Protein AF-A0A7C3DE31-F1 (afdb_monomer)

Structure (mmCIF, N/CA/C/O backbone):
data_AF-A0A7C3DE31-F1
#
_entry.id   AF-A0A7C3DE31-F1
#
loop_
_atom_site.group_PDB
_atom_site.id
_atom_site.type_symbol
_atom_site.label_atom_id
_atom_site.label_alt_id
_atom_site.label_comp_id
_atom_site.label_asym_id
_atom_site.label_entity_id
_atom_site.label_seq_id
_atom_site.pdbx_PDB_ins_code
_atom_site.Cartn_x
_atom_site.Cartn_y
_atom_site.Cartn_z
_atom_site.occupancy
_atom_site.B_iso_or_equiv
_atom_site.auth_seq_id
_atom_site.auth_comp_id
_atom_site.auth_asym_id
_atom_site.auth_atom_id
_atom_site.pdbx_PDB_model_num
ATOM 1 N N . MET A 1 1 ? 18.666 20.255 -18.716 1.00 45.28 1 MET A N 1
ATOM 2 C CA . MET A 1 1 ? 19.097 18.946 -19.245 1.00 45.28 1 MET A CA 1
ATOM 3 C C . MET A 1 1 ? 18.389 17.909 -18.403 1.00 45.28 1 MET A C 1
ATOM 5 O O . MET A 1 1 ? 18.605 17.923 -17.200 1.00 45.28 1 MET A O 1
ATOM 9 N N . ALA A 1 2 ? 17.461 17.141 -18.976 1.00 53.72 2 ALA A N 1
ATOM 10 C CA . ALA A 1 2 ? 16.822 16.048 -18.249 1.00 53.72 2 ALA A CA 1
ATOM 11 C C . ALA A 1 2 ? 17.935 15.113 -17.753 1.00 53.72 2 ALA A C 1
ATOM 13 O O . ALA A 1 2 ? 18.718 14.629 -18.568 1.00 53.72 2 ALA A O 1
ATOM 14 N N . GLU A 1 3 ? 18.080 14.966 -16.436 1.00 59.22 3 GLU A N 1
ATOM 15 C CA . GLU A 1 3 ? 18.997 13.984 -15.857 1.00 59.22 3 GLU A CA 1
ATOM 16 C C . GLU A 1 3 ? 18.703 12.610 -16.465 1.00 59.22 3 GLU A C 1
ATOM 18 O O . GLU A 1 3 ? 17.538 12.262 -16.667 1.00 59.22 3 GLU A O 1
ATOM 23 N N . ASP A 1 4 ? 19.754 11.849 -16.769 1.00 85.81 4 ASP A N 1
ATOM 24 C CA . ASP A 1 4 ? 19.693 10.545 -17.436 1.00 85.81 4 ASP A CA 1
ATOM 25 C C . ASP A 1 4 ? 19.135 9.460 -16.493 1.00 85.81 4 ASP A C 1
ATOM 27 O O . ASP A 1 4 ? 19.824 8.565 -15.997 1.00 85.81 4 ASP A O 1
ATOM 31 N N . TRP A 1 5 ? 17.860 9.606 -16.144 1.00 85.31 5 TRP A N 1
ATOM 32 C CA . TRP A 1 5 ? 17.135 8.723 -15.239 1.00 85.31 5 TRP A CA 1
ATOM 33 C C . TRP A 1 5 ? 17.041 7.303 -15.809 1.00 85.31 5 TRP A C 1
ATOM 35 O O . TRP A 1 5 ? 17.091 6.340 -15.047 1.00 85.31 5 TRP A O 1
ATOM 45 N N . LEU A 1 6 ? 16.997 7.168 -17.139 1.00 85.62 6 LEU A N 1
ATOM 46 C CA . LEU A 1 6 ? 17.052 5.887 -17.842 1.00 85.62 6 LEU A CA 1
ATOM 47 C C . LEU A 1 6 ? 18.385 5.176 -17.605 1.00 85.62 6 LEU A C 1
ATOM 49 O O . LEU A 1 6 ? 18.375 4.006 -17.218 1.00 85.62 6 LEU A O 1
ATOM 53 N N . ALA A 1 7 ? 19.523 5.867 -17.737 1.00 88.50 7 ALA A N 1
ATOM 54 C CA . ALA A 1 7 ? 20.818 5.269 -17.415 1.00 88.50 7 ALA A CA 1
ATOM 55 C C . ALA A 1 7 ? 20.925 4.869 -15.937 1.00 88.50 7 ALA A C 1
ATOM 57 O O . ALA A 1 7 ? 21.497 3.825 -15.621 1.00 88.50 7 ALA A O 1
ATOM 58 N N . ARG A 1 8 ? 20.331 5.644 -15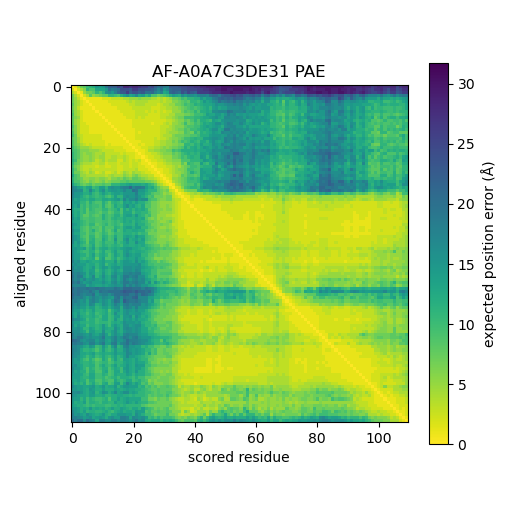.019 1.00 89.00 8 ARG A N 1
ATOM 59 C CA . ARG A 1 8 ? 20.289 5.288 -13.587 1.00 89.00 8 ARG A CA 1
ATOM 60 C C . ARG A 1 8 ? 19.472 4.020 -13.329 1.00 89.00 8 ARG A C 1
ATOM 62 O O . ARG A 1 8 ? 19.919 3.173 -12.558 1.00 89.00 8 ARG A O 1
ATOM 69 N N . LEU A 1 9 ? 18.316 3.863 -13.976 1.00 88.31 9 LEU A N 1
ATOM 70 C CA . LEU A 1 9 ? 17.510 2.640 -13.880 1.00 88.31 9 LEU A CA 1
ATOM 71 C C . LEU A 1 9 ? 18.251 1.430 -14.457 1.00 88.31 9 LEU A C 1
ATOM 73 O O . LEU A 1 9 ? 18.304 0.385 -13.811 1.00 88.31 9 LEU A O 1
ATOM 77 N N . ALA A 1 10 ? 18.866 1.587 -15.632 1.00 89.19 10 ALA A N 1
ATOM 78 C CA . ALA A 1 10 ? 19.640 0.530 -16.280 1.00 89.19 10 ALA A CA 1
ATOM 79 C C . ALA A 1 10 ? 20.828 0.087 -15.413 1.00 89.19 10 ALA A C 1
ATOM 81 O O . ALA A 1 10 ? 21.008 -1.102 -15.165 1.00 89.19 10 ALA A O 1
ATOM 82 N N . SER A 1 11 ? 21.589 1.040 -14.868 1.00 92.38 11 SER A N 1
ATOM 83 C CA . SER A 1 11 ? 22.705 0.742 -13.966 1.00 92.38 11 SER A CA 1
ATOM 84 C C . SER A 1 11 ? 22.245 0.018 -12.696 1.00 92.38 11 SER A C 1
ATOM 86 O O . SER A 1 11 ? 22.894 -0.933 -12.262 1.00 92.38 11 SER A O 1
ATOM 88 N N . HIS A 1 12 ? 21.104 0.411 -12.120 1.00 90.81 12 HIS A N 1
ATOM 89 C CA . HIS A 1 12 ? 20.550 -0.265 -10.948 1.00 90.81 12 HIS A CA 1
ATOM 90 C C . HIS A 1 12 ? 20.103 -1.701 -11.251 1.00 90.81 12 HIS A C 1
ATOM 92 O O . HIS A 1 12 ? 20.324 -2.604 -10.440 1.00 90.81 12 HIS A O 1
ATOM 98 N N . PHE A 1 13 ? 19.489 -1.920 -12.415 1.00 90.88 13 PHE A N 1
ATOM 99 C CA . PHE A 1 13 ? 19.088 -3.246 -12.872 1.00 90.88 13 PHE A CA 1
ATOM 100 C C . PHE A 1 13 ? 20.294 -4.184 -13.005 1.00 90.88 13 PHE A C 1
ATOM 102 O O . PHE A 1 13 ? 20.281 -5.268 -12.419 1.00 90.88 13 PHE A O 1
ATOM 109 N N . GLU A 1 14 ? 21.353 -3.751 -13.695 1.00 91.88 14 GLU A N 1
ATOM 110 C CA . GLU A 1 14 ? 22.568 -4.557 -13.875 1.00 91.88 14 GLU A CA 1
ATOM 111 C C . GLU A 1 14 ? 23.258 -4.857 -12.540 1.00 91.88 14 GLU A C 1
ATOM 113 O O . GLU A 1 14 ? 23.501 -6.020 -12.219 1.00 91.88 14 GLU A O 1
ATOM 118 N N . ALA A 1 15 ? 23.453 -3.843 -11.690 1.00 94.19 15 ALA A N 1
ATOM 119 C CA . ALA A 1 15 ? 24.055 -4.034 -10.370 1.00 94.19 15 ALA A CA 1
ATOM 120 C C . ALA A 1 15 ? 23.256 -5.019 -9.493 1.00 94.19 15 ALA A C 1
ATOM 122 O O . ALA A 1 15 ? 23.825 -5.782 -8.712 1.00 94.19 15 ALA A O 1
ATOM 123 N N . THR A 1 16 ? 21.925 -5.029 -9.619 1.00 93.31 16 THR A N 1
ATOM 124 C CA . THR A 1 16 ? 21.068 -5.974 -8.891 1.00 93.31 16 THR A CA 1
ATOM 125 C C . THR A 1 16 ? 21.233 -7.398 -9.423 1.00 93.31 16 THR A C 1
ATOM 127 O O . THR A 1 16 ? 21.339 -8.331 -8.630 1.00 93.31 16 THR A O 1
ATOM 130 N N . ARG A 1 17 ? 21.318 -7.586 -10.745 1.00 90.62 17 ARG A N 1
ATOM 131 C CA . ARG A 1 17 ? 21.571 -8.905 -11.351 1.00 90.62 17 ARG A CA 1
ATOM 132 C C . ARG A 1 17 ? 22.927 -9.473 -10.953 1.00 90.62 17 ARG A C 1
ATOM 134 O O . ARG A 1 17 ? 23.012 -10.653 -10.627 1.00 90.62 17 ARG A O 1
ATOM 141 N N . GLU A 1 18 ? 23.962 -8.640 -10.949 1.00 93.81 18 GLU A N 1
ATOM 142 C CA . GLU A 1 18 ? 25.307 -9.032 -10.518 1.00 93.81 18 GLU A CA 1
ATOM 143 C C . GLU A 1 18 ? 25.335 -9.439 -9.042 1.00 93.81 18 GLU A C 1
ATOM 145 O O . GLU A 1 18 ? 26.004 -10.402 -8.670 1.00 93.81 18 GLU A O 1
ATOM 150 N N . ARG A 1 19 ? 24.578 -8.732 -8.196 1.00 96.31 19 ARG A N 1
ATOM 151 C CA . ARG A 1 19 ? 24.515 -8.998 -6.756 1.00 96.31 19 ARG A CA 1
ATOM 152 C C . ARG A 1 19 ? 23.765 -10.285 -6.403 1.00 96.31 19 ARG A C 1
ATOM 154 O O . ARG A 1 19 ? 24.080 -10.894 -5.383 1.00 96.31 19 ARG A O 1
ATOM 161 N N . TYR A 1 20 ? 22.797 -10.693 -7.221 1.00 92.38 20 TYR A N 1
ATOM 162 C CA . TYR A 1 20 ? 21.929 -11.849 -6.973 1.00 92.38 20 TYR A CA 1
ATOM 163 C C . TYR A 1 20 ? 21.887 -12.800 -8.187 1.00 92.38 20 TYR A C 1
ATOM 165 O O . TYR A 1 20 ? 20.831 -13.003 -8.790 1.00 92.38 20 TYR A O 1
ATOM 173 N N . PRO A 1 21 ? 23.022 -13.414 -8.568 1.00 91.12 21 PRO A N 1
ATOM 174 C CA . PRO A 1 21 ? 23.170 -14.113 -9.850 1.00 91.12 21 PRO A CA 1
ATOM 175 C C . PRO A 1 21 ? 22.385 -15.431 -9.956 1.00 91.12 21 PRO A C 1
ATOM 177 O O . PRO A 1 21 ? 22.242 -15.980 -11.050 1.00 91.12 21 PRO A O 1
ATOM 180 N N . HIS A 1 22 ? 21.901 -15.969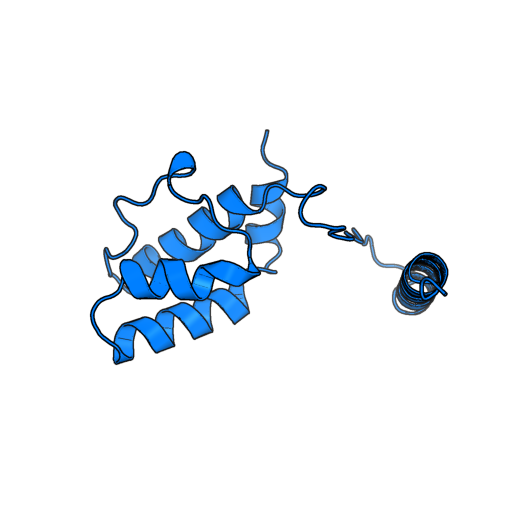 -8.836 1.00 93.38 22 HIS A N 1
ATOM 181 C CA . HIS A 1 22 ? 21.209 -17.261 -8.774 1.00 93.38 22 HIS A CA 1
ATOM 182 C C . HIS A 1 22 ? 19.766 -17.158 -8.270 1.00 93.38 22 HIS A C 1
ATOM 184 O O . HIS A 1 22 ? 19.048 -18.161 -8.258 1.00 93.38 22 HIS A O 1
ATOM 190 N N . ASP A 1 23 ? 19.322 -15.958 -7.899 1.00 90.44 23 ASP A N 1
ATOM 191 C CA . ASP A 1 23 ? 17.992 -15.747 -7.346 1.00 90.44 23 ASP A CA 1
ATOM 192 C C . ASP A 1 23 ? 16.984 -15.478 -8.468 1.00 90.44 23 ASP A C 1
ATOM 194 O O . ASP A 1 23 ? 17.278 -14.842 -9.482 1.00 90.44 23 ASP A O 1
ATOM 198 N N . ARG A 1 24 ? 15.742 -15.932 -8.280 1.00 82.44 24 ARG A N 1
ATOM 199 C CA . ARG A 1 24 ? 14.627 -15.543 -9.150 1.00 82.44 24 ARG A CA 1
ATOM 200 C C . ARG A 1 24 ? 14.053 -14.220 -8.656 1.00 82.44 24 ARG A C 1
ATOM 202 O O . ARG A 1 24 ? 13.236 -14.210 -7.740 1.00 82.44 24 ARG A O 1
ATOM 209 N N . LEU A 1 25 ? 14.490 -13.118 -9.259 1.00 78.19 25 LEU A N 1
ATOM 210 C CA . LEU A 1 25 ? 14.064 -11.770 -8.883 1.00 78.19 25 LEU A CA 1
ATOM 211 C C . LEU A 1 25 ? 12.975 -11.219 -9.811 1.00 78.19 25 LEU A C 1
ATOM 213 O O . LEU A 1 25 ? 13.035 -11.392 -11.027 1.00 78.19 25 LEU A O 1
ATOM 217 N N . ALA A 1 26 ? 12.027 -10.481 -9.231 1.00 78.56 26 ALA A N 1
ATOM 218 C CA . ALA A 1 26 ? 11.170 -9.541 -9.945 1.00 78.56 26 ALA A CA 1
ATOM 219 C C . ALA A 1 26 ? 11.621 -8.118 -9.586 1.00 78.56 26 ALA A C 1
ATOM 221 O O . ALA A 1 26 ? 11.531 -7.718 -8.426 1.00 78.56 26 ALA A O 1
ATOM 222 N N . ILE A 1 27 ? 12.142 -7.374 -10.565 1.00 77.69 27 ILE A N 1
ATOM 223 C CA . ILE A 1 27 ? 12.584 -5.984 -10.384 1.00 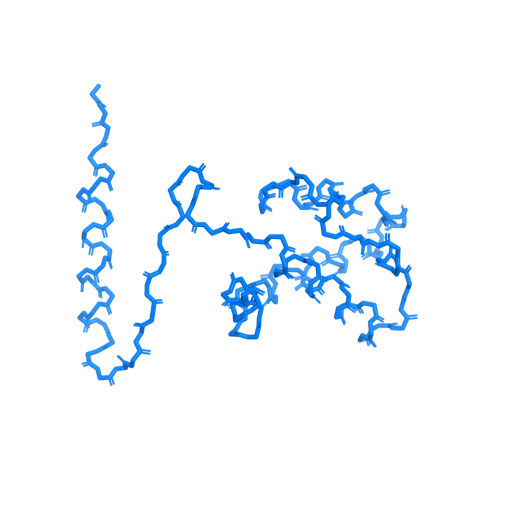77.69 27 ILE A CA 1
ATOM 224 C C . ILE A 1 27 ? 11.509 -5.080 -10.983 1.00 77.69 27 ILE A C 1
ATOM 226 O O . ILE A 1 27 ? 11.284 -5.094 -12.191 1.00 77.69 27 ILE A O 1
ATOM 230 N N . LEU A 1 28 ? 10.830 -4.322 -10.126 1.00 75.44 28 LEU A N 1
ATOM 231 C CA . LEU A 1 28 ? 9.745 -3.420 -10.503 1.00 75.44 28 LEU A CA 1
ATOM 232 C C . LEU A 1 28 ? 10.206 -1.973 -10.365 1.00 75.44 28 LEU A C 1
ATOM 234 O O . LEU A 1 28 ? 10.646 -1.549 -9.298 1.00 75.44 28 LEU A O 1
ATOM 238 N N . PHE A 1 29 ? 10.041 -1.205 -11.438 1.00 75.31 29 PHE A N 1
ATOM 239 C CA . PHE A 1 29 ? 10.222 0.239 -11.421 1.00 75.31 29 PHE A CA 1
ATOM 240 C C . PHE A 1 29 ? 8.851 0.902 -11.479 1.00 75.31 29 PHE A C 1
ATOM 242 O O . PHE A 1 29 ? 8.115 0.721 -12.446 1.00 75.31 29 PHE A O 1
ATOM 249 N N . ASN A 1 30 ? 8.499 1.667 -10.447 1.00 71.12 30 ASN A N 1
ATOM 250 C CA . ASN A 1 30 ? 7.331 2.534 -10.507 1.00 71.12 30 ASN A CA 1
ATOM 251 C C . ASN A 1 30 ? 7.747 3.876 -11.119 1.00 71.12 30 ASN A C 1
ATOM 253 O O . ASN A 1 30 ? 8.426 4.670 -10.467 1.00 71.12 30 ASN A O 1
ATOM 257 N N . ILE A 1 31 ? 7.363 4.104 -12.373 1.00 70.88 31 ILE A N 1
ATOM 258 C CA . ILE A 1 31 ? 7.608 5.359 -13.085 1.00 70.88 31 ILE A CA 1
ATOM 259 C C . ILE A 1 31 ? 6.315 6.165 -13.037 1.00 70.88 31 ILE A C 1
ATOM 261 O O . ILE A 1 31 ? 5.268 5.703 -13.492 1.00 70.88 31 ILE A O 1
ATOM 265 N N . ASP A 1 32 ? 6.379 7.343 -12.422 1.00 64.62 32 ASP A N 1
ATOM 266 C CA . ASP A 1 32 ? 5.276 8.307 -12.352 1.00 64.62 32 ASP A CA 1
ATOM 267 C C . ASP A 1 32 ? 3.932 7.742 -11.847 1.00 64.62 32 ASP A C 1
ATOM 269 O O . ASP A 1 32 ? 2.870 8.276 -12.151 1.00 64.62 32 ASP A O 1
ATOM 273 N N . GLY A 1 33 ? 3.958 6.662 -11.058 1.00 57.09 33 GLY A N 1
ATOM 274 C CA . GLY A 1 33 ? 2.751 6.058 -10.488 1.00 57.09 33 GLY A CA 1
ATOM 275 C C . GLY A 1 33 ? 1.870 5.300 -11.476 1.00 57.09 33 GLY A C 1
ATOM 276 O O . GLY A 1 33 ? 0.728 4.995 -11.147 1.00 57.09 33 GLY A O 1
ATOM 277 N N . THR A 1 34 ? 2.369 5.010 -12.680 1.00 60.41 34 THR A N 1
ATOM 278 C CA . THR A 1 34 ? 1.551 4.469 -13.782 1.00 60.41 34 THR A CA 1
ATOM 279 C C . THR A 1 34 ? 1.654 2.960 -13.974 1.00 60.41 34 THR A C 1
ATOM 281 O O . THR A 1 34 ? 0.822 2.382 -14.666 1.00 60.41 34 THR A O 1
ATOM 284 N N . ILE A 1 35 ? 2.647 2.302 -13.373 1.00 64.56 35 ILE A N 1
ATOM 285 C CA . ILE A 1 35 ? 2.960 0.901 -13.700 1.00 64.56 35 ILE A CA 1
ATOM 286 C C . ILE A 1 35 ? 2.277 -0.088 -12.748 1.00 64.56 35 ILE A C 1
ATOM 288 O O . ILE A 1 35 ? 1.963 -1.206 -13.151 1.00 64.56 35 ILE A O 1
ATOM 292 N N . LEU A 1 36 ? 2.023 0.305 -11.497 1.00 73.88 36 LEU A N 1
ATOM 293 C CA . LEU A 1 36 ? 1.490 -0.584 -10.464 1.00 73.88 36 LEU A CA 1
ATOM 294 C C . LEU A 1 36 ? 0.332 0.071 -9.731 1.00 73.88 36 LEU A C 1
ATOM 296 O O . LEU A 1 36 ? 0.508 1.076 -9.041 1.00 73.88 36 LEU A O 1
ATOM 300 N N . ASP A 1 37 ? -0.839 -0.551 -9.832 1.00 78.00 37 ASP A N 1
ATOM 301 C CA . ASP A 1 37 ? -1.953 -0.216 -8.964 1.00 78.00 37 ASP A CA 1
ATOM 302 C C . ASP A 1 37 ? -1.676 -0.739 -7.554 1.00 78.00 37 ASP A C 1
ATOM 304 O O . ASP A 1 37 ? -1.995 -1.869 -7.206 1.00 78.00 37 ASP A O 1
ATOM 308 N N . VAL A 1 38 ? -1.066 0.094 -6.721 1.00 82.81 38 VAL A N 1
ATOM 309 C CA . VAL A 1 38 ? -0.706 -0.278 -5.352 1.00 82.81 38 VAL A CA 1
ATOM 310 C C . VAL A 1 38 ? -1.884 -0.270 -4.371 1.00 82.81 38 VAL A C 1
ATOM 312 O O . VAL A 1 38 ? -1.717 -0.662 -3.214 1.00 82.81 38 VAL A O 1
ATOM 315 N N . ARG A 1 39 ? -3.083 0.158 -4.787 1.00 86.38 39 ARG A N 1
ATOM 316 C CA . ARG A 1 39 ? -4.258 0.268 -3.905 1.00 86.38 39 ARG A CA 1
ATOM 317 C C . ARG A 1 39 ? -4.645 -1.061 -3.238 1.00 86.38 39 ARG A C 1
ATOM 319 O O . ARG A 1 39 ? -4.911 -1.027 -2.033 1.00 86.38 39 ARG A O 1
ATOM 326 N N . PRO A 1 40 ? -4.612 -2.230 -3.916 1.00 87.69 40 PRO A N 1
ATOM 327 C CA . PRO A 1 40 ? -4.869 -3.520 -3.277 1.00 87.69 40 PRO A CA 1
ATOM 328 C C . PRO A 1 40 ? -3.852 -3.842 -2.178 1.00 87.69 40 PRO A C 1
ATOM 330 O O . PRO A 1 40 ? -4.236 -4.301 -1.103 1.00 87.69 40 PRO A O 1
ATOM 333 N N . ALA A 1 41 ? -2.567 -3.535 -2.394 1.00 88.69 41 ALA A N 1
ATOM 334 C CA . ALA A 1 41 ? -1.533 -3.718 -1.378 1.00 88.69 41 ALA A CA 1
ATOM 335 C C . ALA A 1 41 ? -1.744 -2.788 -0.177 1.00 88.69 41 ALA A C 1
ATOM 337 O O . ALA A 1 41 ? -1.649 -3.236 0.968 1.00 88.69 41 ALA A O 1
ATOM 338 N N . ILE A 1 42 ? -2.089 -1.517 -0.419 1.00 89.81 42 ILE A N 1
ATOM 339 C CA . ILE A 1 42 ? -2.427 -0.559 0.645 1.00 89.81 42 ILE A CA 1
ATOM 340 C C . ILE A 1 42 ? -3.584 -1.109 1.485 1.00 89.81 42 ILE A C 1
ATOM 342 O O . ILE A 1 42 ? -3.458 -1.233 2.706 1.00 89.81 42 ILE A O 1
ATOM 346 N N . LEU A 1 43 ? -4.685 -1.491 0.832 1.00 92.50 43 LEU A N 1
ATOM 347 C CA . LEU A 1 43 ? -5.867 -2.037 1.493 1.00 92.50 43 LEU A CA 1
ATOM 348 C C . LEU A 1 43 ? -5.524 -3.287 2.308 1.00 92.50 43 LEU A C 1
ATOM 350 O O . LEU A 1 43 ? -5.879 -3.386 3.483 1.00 92.50 43 LEU A O 1
ATOM 354 N N . HIS A 1 44 ? -4.790 -4.223 1.705 1.00 92.81 44 HIS A N 1
ATOM 355 C CA . HIS A 1 44 ? -4.381 -5.464 2.348 1.00 92.81 44 HIS A CA 1
ATOM 356 C C . HIS A 1 44 ? -3.595 -5.205 3.637 1.00 92.81 44 HIS A C 1
ATOM 358 O O . HIS A 1 44 ? -3.908 -5.785 4.681 1.00 92.81 44 HIS A O 1
ATOM 364 N N . VAL A 1 45 ? -2.585 -4.333 3.581 1.00 94.19 45 VAL A N 1
ATOM 365 C CA . VAL A 1 45 ? -1.689 -4.045 4.711 1.00 94.19 45 VAL A CA 1
ATOM 366 C C . VAL A 1 45 ? -2.429 -3.350 5.853 1.00 94.19 45 VAL A C 1
ATOM 368 O O . VAL A 1 45 ? -2.197 -3.689 7.018 1.00 94.19 45 VAL A O 1
ATOM 371 N N . LEU A 1 46 ? -3.337 -2.424 5.538 1.00 94.38 46 LEU A N 1
ATOM 372 C CA . LEU A 1 46 ? -4.144 -1.712 6.532 1.00 94.38 46 LEU A CA 1
ATOM 373 C C . LEU A 1 46 ? -5.174 -2.635 7.197 1.00 94.38 46 LEU A C 1
ATOM 375 O O . LEU A 1 46 ? -5.271 -2.672 8.421 1.00 94.38 46 LEU A O 1
ATOM 379 N N . LEU A 1 47 ? -5.866 -3.481 6.430 1.00 95.38 47 LEU A N 1
ATOM 380 C CA . LEU A 1 47 ? -6.755 -4.496 7.005 1.00 95.38 47 LEU A CA 1
ATOM 381 C C . LEU A 1 47 ? -5.983 -5.539 7.830 1.00 95.38 47 LEU A C 1
ATOM 383 O O . LEU A 1 47 ? -6.494 -6.054 8.825 1.00 95.38 47 LEU A O 1
ATOM 387 N N . ALA A 1 48 ? -4.747 -5.866 7.442 1.00 95.38 48 ALA A N 1
ATOM 388 C CA . ALA A 1 48 ? -3.882 -6.751 8.220 1.00 95.38 48 ALA A CA 1
ATOM 389 C C . ALA A 1 48 ? -3.473 -6.134 9.564 1.00 95.38 48 ALA A C 1
ATOM 391 O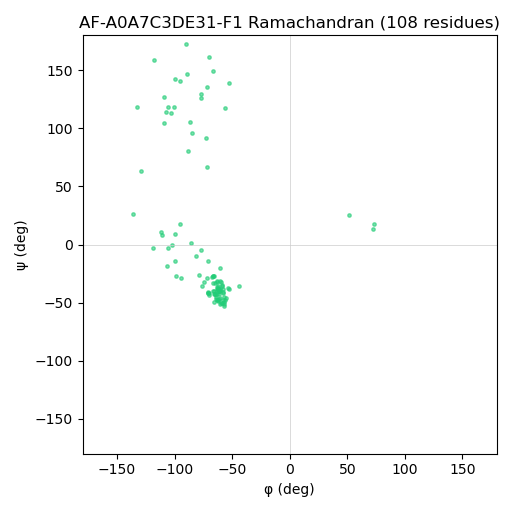 O . ALA A 1 48 ? -3.344 -6.874 10.541 1.00 95.38 48 ALA A O 1
ATOM 392 N N . TYR A 1 49 ? -3.315 -4.807 9.634 1.00 96.38 49 TYR A N 1
ATOM 393 C CA . TYR A 1 49 ? -3.085 -4.107 10.896 1.00 96.38 49 TYR A CA 1
ATOM 394 C C . TYR A 1 49 ? -4.254 -4.324 11.860 1.00 96.38 49 TYR A C 1
ATOM 396 O O . TYR A 1 49 ? -4.025 -4.796 12.975 1.00 96.38 49 TYR A O 1
ATOM 404 N N . ASP A 1 50 ? -5.484 -4.074 11.395 1.00 96.25 50 ASP A N 1
ATOM 405 C CA . ASP A 1 50 ? -6.709 -4.264 12.182 1.00 96.25 50 ASP A CA 1
ATOM 406 C C . ASP A 1 50 ? -6.827 -5.698 12.707 1.00 96.25 50 ASP A C 1
ATOM 408 O O . ASP A 1 50 ? -7.007 -5.919 13.905 1.00 96.25 50 ASP A O 1
ATOM 412 N N . ARG A 1 51 ? -6.616 -6.697 11.839 1.00 95.69 51 ARG A N 1
ATOM 413 C CA . ARG A 1 51 ? -6.630 -8.112 12.246 1.00 95.69 51 ARG A CA 1
ATOM 414 C C . ARG A 1 51 ? -5.565 -8.441 13.289 1.00 95.69 51 ARG A C 1
ATOM 416 O O . ARG A 1 51 ? -5.820 -9.239 14.186 1.00 95.69 51 ARG A O 1
ATOM 423 N N . ARG A 1 52 ? -4.362 -7.875 13.159 1.00 96.19 52 ARG A N 1
ATOM 424 C CA . ARG A 1 52 ? -3.225 -8.184 14.037 1.00 96.19 52 ARG A CA 1
ATOM 425 C C . ARG A 1 52 ? -3.344 -7.528 15.411 1.00 96.19 52 ARG A C 1
ATOM 427 O O . ARG A 1 52 ? -2.904 -8.135 16.384 1.00 96.19 52 ARG A O 1
ATOM 434 N N . HIS A 1 53 ? -3.900 -6.321 15.473 1.00 94.12 53 HIS A N 1
ATOM 435 C CA . HIS A 1 53 ? -3.952 -5.504 16.689 1.00 94.12 53 HIS A CA 1
ATOM 436 C C . HIS A 1 53 ? -5.349 -5.458 17.323 1.00 94.12 53 HIS A C 1
ATOM 438 O O . HIS A 1 53 ? -5.511 -4.877 18.389 1.00 94.12 53 HIS A O 1
ATOM 444 N N . GLY A 1 54 ? -6.352 -6.091 16.704 1.00 94.31 54 GLY A N 1
ATOM 445 C CA . GLY A 1 54 ? -7.725 -6.110 17.211 1.00 94.31 54 GLY A CA 1
ATOM 446 C C . GLY A 1 54 ? -8.464 -4.780 17.038 1.00 94.31 54 GLY A C 1
ATOM 447 O O . GLY A 1 54 ? -9.480 -4.559 17.696 1.00 94.31 54 GLY A O 1
ATOM 448 N N . THR A 1 55 ? -7.970 -3.898 16.168 1.00 95.00 55 THR A N 1
ATOM 449 C CA . THR A 1 55 ? -8.571 -2.593 15.874 1.00 95.00 55 THR A CA 1
ATOM 450 C C . THR A 1 55 ? -9.574 -2.690 14.721 1.00 95.00 55 THR A C 1
ATOM 452 O O . THR A 1 55 ? -9.747 -3.742 14.100 1.00 95.00 55 THR A O 1
ATOM 455 N N . ARG A 1 56 ? -10.298 -1.597 14.456 1.00 95.44 56 ARG A N 1
ATOM 456 C CA . ARG A 1 56 ? -11.299 -1.511 13.374 1.00 95.44 56 ARG A CA 1
ATOM 457 C C . ARG A 1 56 ? -11.207 -0.204 12.581 1.00 95.44 56 ARG A C 1
ATOM 459 O O . ARG A 1 56 ? -12.216 0.255 12.046 1.00 95.44 56 ARG A O 1
ATOM 466 N N . HIS A 1 57 ? -10.031 0.418 12.529 1.00 93.88 57 HIS A N 1
ATOM 467 C CA . HIS A 1 57 ? -9.854 1.721 11.878 1.00 93.88 57 HIS A CA 1
ATOM 468 C C . HIS A 1 57 ? -10.136 1.661 10.371 1.00 93.88 57 HIS A C 1
ATOM 470 O O . HIS A 1 57 ? -10.637 2.621 9.790 1.00 93.88 57 HIS A O 1
ATOM 476 N N . PHE A 1 58 ? -9.852 0.520 9.743 1.00 94.75 58 PHE A N 1
ATOM 477 C CA . PHE A 1 58 ? -9.910 0.308 8.298 1.00 94.75 58 PHE A CA 1
ATOM 478 C C . PHE A 1 58 ? -11.042 -0.634 7.885 1.00 94.75 58 PHE A C 1
ATOM 480 O O . PHE A 1 58 ? -11.160 -0.973 6.713 1.00 94.75 58 PHE A O 1
ATOM 487 N N . ALA A 1 59 ? -11.925 -1.022 8.811 1.00 91.88 59 ALA A N 1
ATOM 488 C CA . ALA A 1 59 ? -13.012 -1.970 8.554 1.00 91.88 59 ALA A CA 1
ATOM 489 C C . ALA A 1 59 ? -14.015 -1.515 7.472 1.00 91.88 59 ALA A C 1
ATOM 491 O O . ALA A 1 59 ? -14.747 -2.340 6.935 1.00 91.88 59 ALA A O 1
ATOM 492 N N . ARG A 1 60 ? -14.068 -0.209 7.176 1.00 91.75 60 ARG A N 1
ATOM 493 C CA . ARG A 1 60 ? -14.901 0.396 6.117 1.00 91.75 60 ARG A CA 1
ATOM 494 C C . ARG A 1 60 ? -14.075 0.969 4.960 1.00 91.75 60 ARG A C 1
ATOM 496 O O . ARG A 1 60 ? -14.599 1.755 4.173 1.00 91.75 60 ARG A O 1
ATOM 503 N N . LEU A 1 61 ? -12.775 0.679 4.919 1.00 91.81 61 LEU A N 1
ATOM 504 C CA . LEU A 1 61 ? -11.921 1.115 3.826 1.00 91.81 61 LEU A CA 1
ATOM 505 C C . LEU A 1 61 ? -12.173 0.208 2.623 1.00 91.81 61 LEU A C 1
ATOM 507 O O . LEU A 1 61 ? -12.067 -1.011 2.726 1.00 91.81 61 LEU A O 1
ATOM 511 N N . GLU A 1 62 ? -12.494 0.824 1.494 1.00 88.44 62 GLU A N 1
ATOM 512 C CA . GLU A 1 62 ? -12.712 0.152 0.217 1.00 88.44 62 GLU A CA 1
ATOM 513 C C . GLU A 1 62 ? -11.688 0.648 -0.806 1.00 88.44 62 GLU A C 1
ATOM 515 O O . GLU A 1 62 ? -11.070 1.703 -0.639 1.00 88.44 62 GLU A O 1
ATOM 520 N N . LEU A 1 63 ? -11.468 -0.154 -1.844 1.00 85.62 63 LEU A N 1
ATOM 521 C CA . LEU A 1 63 ? -10.422 0.053 -2.850 1.00 85.62 63 LEU A CA 1
ATOM 522 C C . LEU A 1 63 ? -10.613 1.361 -3.637 1.00 85.62 63 LEU A C 1
ATOM 524 O O . LEU A 1 63 ? -9.647 2.064 -3.922 1.00 85.62 63 LEU A O 1
ATOM 528 N N . ASP A 1 64 ? -11.861 1.711 -3.935 1.00 81.75 64 ASP A N 1
ATOM 529 C CA . ASP A 1 64 ? -12.276 2.944 -4.611 1.00 81.75 64 ASP A CA 1
ATOM 530 C C . ASP A 1 64 ? -12.023 4.210 -3.772 1.00 81.75 64 ASP A C 1
ATOM 532 O O . ASP A 1 64 ? -11.789 5.288 -4.318 1.00 81.75 64 ASP A O 1
ATOM 536 N N . ARG A 1 65 ? -12.005 4.079 -2.442 1.00 76.50 65 ARG A N 1
ATOM 537 C CA . ARG A 1 65 ? -11.683 5.160 -1.498 1.00 76.50 65 ARG A CA 1
ATOM 538 C C . ARG A 1 65 ? -10.189 5.385 -1.322 1.00 76.50 65 ARG A C 1
ATOM 540 O O . ARG A 1 65 ? -9.790 6.386 -0.728 1.00 76.50 65 ARG A O 1
ATOM 547 N N . ILE A 1 66 ? -9.358 4.488 -1.843 1.00 80.88 66 ILE A N 1
ATOM 548 C CA . ILE A 1 66 ? -7.914 4.680 -1.915 1.00 80.88 66 ILE A CA 1
ATOM 549 C C . ILE A 1 66 ? -7.628 5.407 -3.230 1.00 80.88 66 ILE A C 1
ATOM 551 O O . ILE A 1 66 ? -7.258 4.812 -4.234 1.00 80.88 66 ILE A O 1
ATOM 555 N N . SER A 1 67 ? -7.819 6.724 -3.232 1.00 66.38 67 SER A N 1
ATOM 556 C CA . SER A 1 67 ? -7.455 7.595 -4.360 1.00 66.38 67 SER A CA 1
ATOM 557 C C . SER A 1 67 ? -5.990 8.046 -4.320 1.00 66.38 67 SER A C 1
ATOM 559 O O . SER A 1 67 ? -5.549 8.820 -5.166 1.00 66.38 67 SER A O 1
ATOM 561 N N . VAL A 1 68 ? -5.245 7.583 -3.314 1.00 65.25 68 VAL A N 1
ATOM 562 C CA . VAL A 1 68 ? -3.907 8.057 -2.968 1.00 65.25 68 VAL A CA 1
ATOM 563 C C . VAL A 1 68 ? -2.810 7.198 -3.582 1.00 65.25 68 VAL A C 1
ATOM 565 O O . VAL A 1 68 ? -2.887 5.968 -3.578 1.00 65.25 68 VAL A O 1
ATOM 568 N N . HIS A 1 69 ? -1.743 7.849 -4.043 1.00 67.44 69 HIS A N 1
ATOM 569 C CA . HIS A 1 69 ? -0.489 7.162 -4.332 1.00 67.44 69 HIS A CA 1
ATOM 570 C C . HIS A 1 69 ? 0.159 6.714 -3.008 1.00 67.44 69 HIS A C 1
ATOM 572 O O . HIS A 1 69 ? -0.127 7.283 -1.955 1.00 67.44 69 HIS A O 1
ATOM 578 N N . GLU A 1 70 ? 1.093 5.752 -3.035 1.00 65.25 70 GLU A N 1
ATOM 579 C CA . GLU A 1 70 ? 1.870 5.314 -1.852 1.00 65.25 70 GLU A CA 1
ATOM 580 C C . GLU A 1 70 ? 2.390 6.490 -0.994 1.00 65.25 70 GLU A C 1
ATOM 582 O O . GLU A 1 70 ? 2.394 6.422 0.235 1.00 65.25 70 GLU A O 1
ATOM 587 N N . ARG A 1 71 ? 2.773 7.600 -1.642 1.00 69.44 71 ARG A N 1
ATOM 588 C CA . ARG A 1 71 ? 3.296 8.803 -0.983 1.00 69.44 71 ARG A CA 1
ATOM 589 C C . ARG A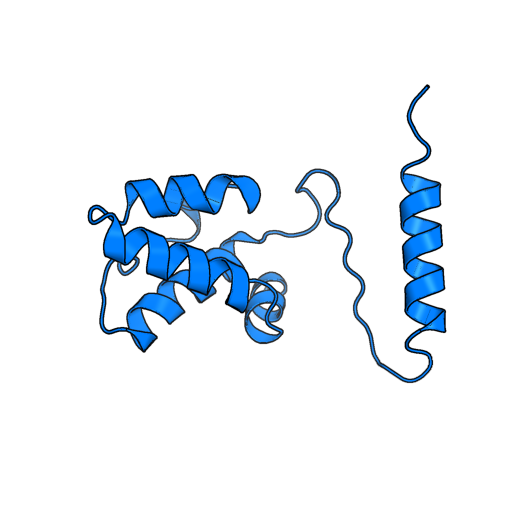 1 71 ? 2.269 9.521 -0.104 1.00 69.44 71 ARG A C 1
ATOM 591 O O . ARG A 1 71 ? 2.673 10.140 0.877 1.00 69.44 71 ARG A O 1
ATOM 598 N N . ASP A 1 72 ? 0.976 9.394 -0.394 1.00 80.00 72 ASP A N 1
ATOM 599 C CA . ASP A 1 72 ? -0.096 10.089 0.331 1.00 80.00 72 ASP A CA 1
ATOM 600 C C . ASP A 1 72 ? -0.825 9.172 1.329 1.00 80.00 72 ASP A C 1
ATOM 602 O O . ASP A 1 72 ? -1.698 9.615 2.080 1.00 80.00 72 ASP A O 1
ATOM 606 N N . VAL A 1 73 ? -0.424 7.897 1.422 1.00 84.38 73 VAL A N 1
ATOM 607 C CA . VAL A 1 73 ? -0.942 6.947 2.421 1.00 84.38 73 VAL A CA 1
ATOM 608 C C . VAL A 1 73 ? -0.825 7.468 3.862 1.00 84.38 73 VAL A C 1
ATOM 610 O O . VAL A 1 73 ? -1.769 7.271 4.631 1.00 84.38 73 VAL A O 1
ATOM 613 N N . PRO A 1 74 ? 0.242 8.187 4.269 1.00 88.50 74 PRO A N 1
ATOM 614 C CA . PRO A 1 74 ? 0.285 8.788 5.598 1.00 88.50 74 PRO A CA 1
ATOM 615 C C . PRO A 1 74 ? -0.859 9.772 5.877 1.00 88.50 74 PRO A C 1
ATOM 617 O O . PRO A 1 74 ? -1.371 9.808 6.998 1.00 88.50 74 PRO A O 1
ATOM 620 N N . ALA A 1 75 ? -1.291 10.539 4.871 1.00 87.75 75 ALA A N 1
ATOM 621 C CA . ALA A 1 75 ? -2.416 11.461 4.997 1.00 87.75 75 ALA A CA 1
ATOM 622 C C . ALA A 1 75 ? -3.748 10.702 5.111 1.00 87.75 75 ALA A C 1
ATOM 624 O O . ALA A 1 75 ? -4.560 11.024 5.980 1.00 87.75 75 ALA A O 1
ATOM 625 N N . LEU A 1 76 ? -3.932 9.640 4.315 1.00 88.69 76 LEU A N 1
ATOM 626 C CA . LEU A 1 76 ? -5.086 8.740 4.429 1.00 88.69 76 LEU A CA 1
ATOM 627 C C . LEU A 1 76 ? -5.188 8.146 5.842 1.00 88.69 76 LEU A C 1
ATOM 629 O O . LEU A 1 76 ? -6.231 8.262 6.483 1.00 88.69 76 LEU A O 1
ATOM 633 N N . ILE A 1 77 ? -4.096 7.578 6.363 1.00 91.69 77 ILE A N 1
ATOM 634 C CA . ILE A 1 77 ? -4.044 7.037 7.730 1.00 91.69 77 ILE A CA 1
ATOM 635 C C . ILE A 1 77 ? -4.381 8.133 8.750 1.00 91.69 77 ILE A C 1
ATOM 637 O O . ILE A 1 77 ? -5.150 7.894 9.678 1.00 91.69 77 ILE A O 1
ATOM 641 N N . GLY A 1 78 ? -3.860 9.347 8.559 1.00 90.62 78 GLY A N 1
ATOM 642 C CA . GLY A 1 78 ? -4.152 10.491 9.422 1.00 90.62 78 GLY A CA 1
ATOM 643 C C . GLY A 1 78 ? -5.633 10.874 9.476 1.00 90.62 78 GLY A C 1
ATOM 644 O O . GLY A 1 78 ? -6.100 11.311 10.525 1.00 90.62 78 GLY A O 1
ATOM 645 N N . SER A 1 79 ? -6.365 10.678 8.377 1.00 89.50 79 SER A N 1
ATOM 646 C CA . SER A 1 79 ? -7.806 10.946 8.294 1.00 89.50 79 SER A CA 1
ATOM 647 C C . SER A 1 79 ? -8.683 9.858 8.930 1.00 89.50 79 SER A C 1
ATOM 649 O O . SER A 1 79 ? -9.792 10.151 9.368 1.00 89.50 79 SER A O 1
ATOM 651 N N . LEU A 1 80 ? -8.192 8.615 9.000 1.00 89.88 80 LEU A N 1
ATOM 652 C CA . LEU A 1 80 ? -8.948 7.452 9.487 1.00 89.88 80 LEU A CA 1
ATOM 653 C C . LEU A 1 80 ? -8.638 7.105 10.949 1.00 89.88 80 LEU A C 1
ATOM 655 O O . LEU A 1 80 ? -9.483 6.551 11.650 1.00 89.88 80 LEU A O 1
ATOM 659 N N . VAL A 1 81 ? -7.434 7.437 11.418 1.00 92.88 81 VAL A N 1
ATOM 660 C CA . VAL A 1 81 ? -6.969 7.155 12.779 1.00 92.88 81 VAL A CA 1
ATOM 661 C C . VAL A 1 81 ? -6.879 8.462 13.561 1.00 92.88 81 VAL A C 1
ATOM 663 O O . VAL A 1 81 ? -5.968 9.277 13.361 1.00 92.88 81 VAL A O 1
ATOM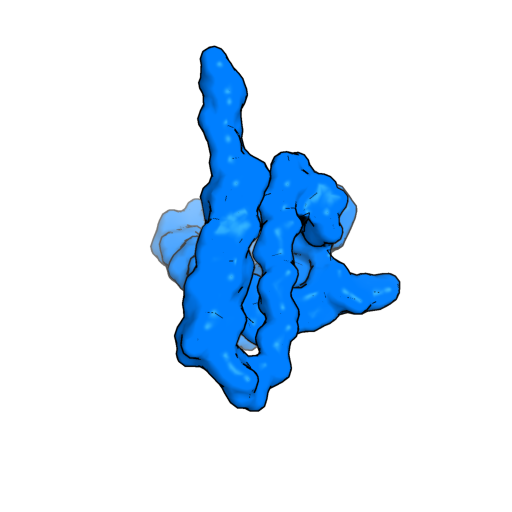 666 N N . ALA A 1 82 ? -7.848 8.667 14.453 1.00 87.31 82 ALA A N 1
ATOM 667 C CA . ALA A 1 82 ? -7.979 9.892 15.235 1.00 87.31 82 ALA A CA 1
ATOM 668 C C . ALA A 1 82 ? -6.881 10.027 16.301 1.00 87.31 82 ALA A C 1
ATOM 670 O O . ALA A 1 82 ? -6.322 11.112 16.471 1.00 87.31 82 ALA A O 1
ATOM 671 N N . GLU A 1 83 ? -6.542 8.935 16.991 1.00 91.81 83 GLU A N 1
ATOM 672 C CA . GLU A 1 83 ? -5.549 8.958 18.060 1.00 91.81 83 GLU A CA 1
ATOM 673 C C . GLU A 1 83 ? -4.120 8.999 17.504 1.00 91.81 83 GLU A C 1
ATOM 675 O O . GLU A 1 83 ? -3.718 8.190 16.665 1.00 91.81 83 GLU A O 1
ATOM 680 N N . LYS A 1 84 ? -3.313 9.946 17.995 1.00 87.81 84 LYS A N 1
ATOM 681 C CA . LYS A 1 84 ? -1.933 10.137 17.530 1.00 87.81 84 LYS A CA 1
ATOM 682 C C . LYS A 1 84 ? -1.037 8.924 17.821 1.00 87.81 84 LYS A C 1
ATOM 684 O O . LYS A 1 84 ? -0.232 8.563 16.965 1.00 87.81 84 LYS A O 1
ATOM 689 N N . GLY A 1 85 ? -1.179 8.300 18.993 1.00 87.94 85 GLY A N 1
ATOM 690 C CA . GLY A 1 85 ? -0.378 7.134 19.383 1.00 87.94 85 GLY A CA 1
ATOM 691 C C . GLY A 1 85 ? -0.635 5.929 18.477 1.00 87.94 85 GLY A C 1
ATOM 692 O O . GLY A 1 85 ? 0.300 5.339 17.934 1.00 87.94 85 GLY A O 1
ATOM 693 N N . GLU A 1 86 ? -1.909 5.626 18.226 1.00 90.62 86 GLU A N 1
ATOM 694 C CA . GLU A 1 86 ? -2.318 4.567 17.296 1.00 90.62 86 GLU A CA 1
ATOM 695 C C . GLU A 1 86 ? -1.841 4.859 15.869 1.00 90.62 86 GLU A C 1
ATOM 697 O O . GLU A 1 86 ? -1.277 3.989 15.201 1.00 90.62 86 GLU A O 1
ATOM 702 N N . ARG A 1 87 ? -1.966 6.114 15.418 1.00 94.12 87 ARG A N 1
ATOM 703 C C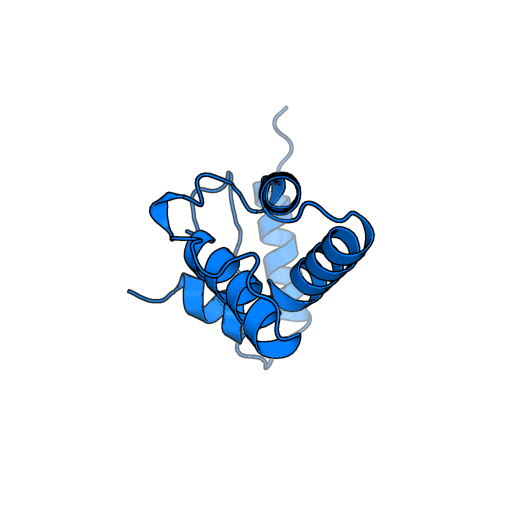A . ARG A 1 87 ? -1.517 6.550 14.089 1.00 94.12 87 ARG A CA 1
ATOM 704 C C . ARG A 1 87 ? -0.033 6.275 13.858 1.00 94.12 87 ARG A C 1
ATOM 706 O O . ARG A 1 87 ? 0.341 5.780 12.796 1.00 94.12 87 ARG A O 1
ATOM 713 N N . GLU A 1 88 ? 0.822 6.580 14.828 1.00 93.56 88 GLU A N 1
ATOM 714 C CA . GLU A 1 88 ? 2.260 6.306 14.730 1.00 93.56 88 GLU A CA 1
ATOM 715 C C . GLU A 1 88 ? 2.553 4.801 14.627 1.00 93.56 88 GLU A C 1
ATOM 717 O O . GLU A 1 88 ? 3.443 4.394 13.869 1.00 93.56 88 GLU A O 1
ATOM 722 N N . GLY A 1 89 ? 1.777 3.974 15.333 1.00 94.44 89 GLY A N 1
ATOM 723 C CA . GLY A 1 89 ? 1.829 2.516 15.239 1.00 94.44 89 GLY A CA 1
ATOM 724 C C . GLY A 1 89 ? 1.463 2.004 13.845 1.00 94.44 89 GLY A C 1
ATOM 725 O O . GLY A 1 89 ? 2.223 1.231 13.257 1.00 94.44 89 GLY A O 1
ATOM 726 N N . VAL A 1 90 ? 0.355 2.488 13.278 1.00 95.00 90 VAL A N 1
ATOM 727 C CA . VAL A 1 90 ? -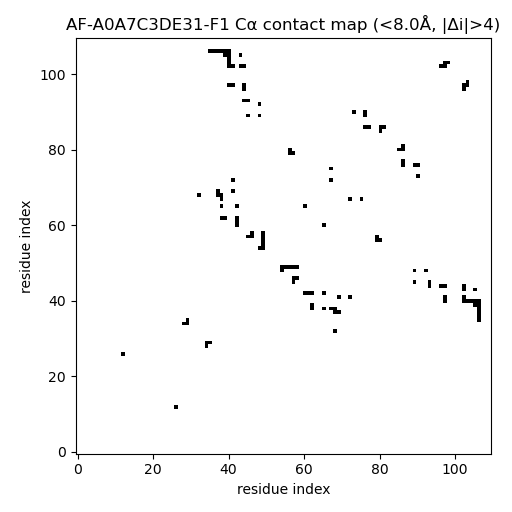0.074 2.135 11.913 1.00 95.00 90 VAL A CA 1
ATOM 728 C C . VAL A 1 90 ? 0.974 2.550 10.884 1.00 95.00 90 VAL A C 1
ATOM 730 O O . VAL A 1 90 ? 1.334 1.757 10.017 1.00 95.00 90 VAL A O 1
ATOM 733 N N . LEU A 1 91 ? 1.503 3.772 10.976 1.00 94.12 91 LEU A N 1
ATOM 734 C CA . LEU A 1 91 ? 2.508 4.272 10.032 1.00 94.12 91 LEU A CA 1
ATOM 735 C C . LEU A 1 91 ? 3.785 3.428 10.050 1.00 94.12 91 LEU A C 1
ATOM 737 O O . LEU A 1 91 ? 4.388 3.193 9.003 1.00 94.12 91 LEU A O 1
ATOM 741 N N . ARG A 1 92 ? 4.208 2.975 11.233 1.00 94.31 92 ARG A N 1
ATOM 742 C CA . ARG A 1 92 ? 5.361 2.082 11.377 1.00 94.31 92 ARG A CA 1
ATOM 743 C C . ARG A 1 92 ? 5.089 0.725 10.737 1.00 94.31 92 ARG A C 1
ATOM 745 O O . ARG A 1 92 ? 5.876 0.293 9.902 1.00 94.31 92 ARG A O 1
ATOM 752 N N . TRP A 1 93 ? 3.949 0.118 11.060 1.00 94.75 93 TRP A N 1
ATOM 753 C CA . TRP A 1 93 ? 3.515 -1.142 10.461 1.00 94.75 93 TRP A CA 1
ATOM 754 C C . TRP A 1 93 ? 3.453 -1.064 8.936 1.00 94.75 93 TRP A C 1
ATOM 756 O O . TRP A 1 93 ? 3.958 -1.947 8.249 1.00 94.75 93 TRP A O 1
ATOM 766 N N . PHE A 1 94 ? 2.865 0.006 8.402 1.00 92.44 94 PHE A N 1
ATOM 767 C CA . PHE A 1 94 ? 2.732 0.198 6.966 1.00 92.44 94 PHE A CA 1
ATOM 768 C C . PHE A 1 94 ? 4.103 0.209 6.282 1.00 92.44 94 PHE A C 1
ATOM 770 O O . PHE A 1 94 ? 4.329 -0.583 5.372 1.00 92.44 94 PHE A O 1
ATOM 777 N N . ARG A 1 95 ? 5.056 1.010 6.780 1.00 90.62 95 ARG A N 1
ATOM 778 C CA . ARG A 1 95 ? 6.428 1.052 6.239 1.00 90.62 95 ARG A CA 1
ATOM 779 C C . ARG A 1 95 ? 7.126 -0.307 6.268 1.00 90.62 95 ARG A C 1
ATOM 781 O O . ARG A 1 95 ? 7.856 -0.632 5.340 1.00 90.62 95 ARG A O 1
ATOM 788 N N . GLU A 1 96 ? 6.907 -1.094 7.317 1.00 91.56 96 GLU A N 1
ATOM 789 C CA . GLU A 1 96 ? 7.522 -2.418 7.463 1.00 91.56 96 GLU A CA 1
ATOM 790 C C . GLU A 1 96 ? 6.890 -3.486 6.559 1.00 91.56 96 GLU A C 1
ATOM 792 O O . GLU A 1 96 ? 7.567 -4.434 6.161 1.00 91.56 96 GLU A O 1
ATOM 797 N N . LYS A 1 97 ? 5.587 -3.388 6.269 1.00 91.06 97 LYS A N 1
ATOM 798 C CA . LYS A 1 97 ? 4.821 -4.462 5.611 1.00 91.06 97 LYS A CA 1
ATOM 799 C C . LYS A 1 97 ? 4.467 -4.193 4.158 1.00 91.06 97 LYS A C 1
ATOM 801 O O . LYS A 1 97 ? 4.172 -5.151 3.445 1.00 91.06 97 LYS A O 1
ATOM 806 N N . PHE A 1 98 ? 4.510 -2.944 3.710 1.00 87.62 98 PHE A N 1
ATOM 807 C CA . PHE A 1 98 ? 4.062 -2.573 2.371 1.00 87.62 98 PHE A CA 1
ATOM 808 C C . PHE A 1 98 ? 4.837 -3.275 1.248 1.00 87.62 98 PHE A C 1
ATOM 810 O O . PHE A 1 98 ? 4.230 -3.770 0.307 1.00 87.62 98 PHE A O 1
ATOM 817 N N . TRP A 1 99 ? 6.149 -3.451 1.412 1.00 83.12 99 TRP A N 1
ATOM 818 C CA . TRP A 1 99 ? 6.999 -4.171 0.455 1.00 83.12 99 TRP A CA 1
ATOM 819 C C . TRP A 1 99 ? 7.210 -5.651 0.803 1.00 83.12 99 TRP A C 1
ATOM 821 O O . TRP A 1 99 ? 8.139 -6.291 0.313 1.00 83.12 99 TRP A O 1
ATOM 831 N N . SER A 1 100 ? 6.359 -6.219 1.662 1.00 83.56 100 SER A N 1
ATOM 832 C CA . SER A 1 100 ? 6.373 -7.662 1.904 1.00 83.56 100 SER A CA 1
ATOM 833 C C . SER A 1 100 ? 5.943 -8.423 0.651 1.00 83.56 100 SER A C 1
ATOM 835 O O . SER A 1 100 ? 5.099 -7.957 -0.114 1.00 83.56 100 SER A O 1
ATOM 837 N N . THR A 1 101 ? 6.469 -9.634 0.468 1.00 79.25 101 THR A N 1
ATOM 838 C CA . THR A 1 101 ? 6.108 -10.512 -0.659 1.00 79.25 101 THR A CA 1
ATOM 839 C C . THR A 1 101 ? 4.599 -10.721 -0.775 1.00 79.25 101 THR A C 1
ATOM 841 O O . THR A 1 101 ? 4.057 -10.715 -1.876 1.00 79.25 101 THR A O 1
ATOM 844 N N . THR A 1 102 ? 3.904 -10.837 0.359 1.00 80.31 102 THR A N 1
ATOM 845 C CA . THR A 1 102 ? 2.444 -10.950 0.419 1.00 80.31 102 THR A CA 1
ATOM 846 C C . THR A 1 102 ? 1.734 -9.699 -0.080 1.00 80.31 102 THR A C 1
ATOM 848 O O . THR A 1 102 ? 0.773 -9.823 -0.823 1.00 80.31 102 THR A O 1
ATOM 851 N N . ALA A 1 103 ? 2.206 -8.505 0.285 1.00 80.44 103 ALA A N 1
ATOM 852 C CA . ALA A 1 103 ? 1.588 -7.257 -0.154 1.00 80.44 103 ALA A CA 1
ATOM 853 C C . ALA A 1 103 ? 1.839 -6.998 -1.647 1.00 80.44 103 ALA A C 1
ATOM 855 O O . ALA A 1 103 ? 0.915 -6.637 -2.368 1.00 80.44 103 ALA A O 1
ATOM 856 N N . VAL A 1 104 ? 3.052 -7.267 -2.137 1.00 81.06 104 VAL A N 1
ATOM 857 C CA . VAL A 1 104 ? 3.385 -7.149 -3.566 1.00 81.06 104 VAL A CA 1
ATOM 858 C C . VAL A 1 104 ? 2.554 -8.117 -4.412 1.00 81.06 104 VAL A C 1
ATOM 860 O O . VAL A 1 104 ? 2.084 -7.745 -5.482 1.00 81.06 104 VAL A O 1
ATOM 863 N N . ALA A 1 105 ? 2.299 -9.335 -3.926 1.00 81.12 105 ALA A N 1
ATOM 864 C CA . ALA A 1 105 ? 1.443 -10.289 -4.630 1.00 81.12 105 ALA A CA 1
ATOM 865 C C . ALA A 1 105 ? 0.003 -9.776 -4.833 1.00 81.12 105 ALA A C 1
ATOM 867 O O . ALA A 1 105 ? -0.613 -10.096 -5.846 1.00 81.12 105 ALA A O 1
ATOM 868 N N . GLU A 1 106 ? -0.526 -8.961 -3.913 1.00 82.38 106 GLU A N 1
ATOM 869 C CA . GLU A 1 106 ? -1.863 -8.361 -4.045 1.00 82.38 106 GLU A CA 1
ATOM 870 C C . GLU A 1 106 ? -1.937 -7.338 -5.183 1.00 82.38 106 GLU A C 1
ATOM 872 O O . GLU A 1 106 ? -2.994 -7.181 -5.782 1.00 82.38 106 GLU A O 1
ATOM 877 N N . VAL A 1 107 ? -0.823 -6.683 -5.526 1.00 77.88 107 VAL A N 1
ATOM 878 C CA . VAL A 1 107 ? -0.762 -5.743 -6.659 1.00 77.88 107 VAL A CA 1
ATOM 879 C C . VAL A 1 107 ? -0.953 -6.453 -8.004 1.00 77.88 107 VAL A C 1
ATOM 881 O O . VAL A 1 107 ? -1.416 -5.858 -8.971 1.00 77.88 107 VAL A O 1
ATOM 884 N N . HIS A 1 108 ? -0.601 -7.736 -8.070 1.00 73.38 108 HIS A N 1
ATOM 885 C CA . HIS A 1 108 ? -0.685 -8.549 -9.282 1.00 73.38 108 HIS A CA 1
ATOM 886 C C . HIS A 1 108 ? -1.928 -9.445 -9.326 1.00 73.38 108 HIS A C 1
ATOM 888 O O . HIS A 1 108 ? -2.014 -10.319 -10.193 1.00 73.38 108 HIS A O 1
ATOM 894 N N . ARG A 1 109 ? -2.875 -9.279 -8.392 1.00 71.25 109 ARG A N 1
ATOM 895 C CA . ARG A 1 109 ? -4.143 -10.007 -8.460 1.00 71.25 109 ARG A CA 1
ATOM 896 C C . ARG A 1 109 ? -5.010 -9.454 -9.602 1.00 71.25 109 ARG A C 1
ATOM 898 O O . ARG A 1 109 ? -5.065 -8.236 -9.750 1.00 71.25 109 ARG A O 1
ATOM 905 N N . PRO A 1 110 ? -5.627 -10.337 -10.410 1.00 59.22 110 PRO A N 1
ATOM 906 C CA . PRO A 1 110 ? -6.500 -9.938 -11.511 1.00 59.22 110 PRO A CA 1
ATOM 907 C C . PRO A 1 110 ? -7.770 -9.230 -11.035 1.00 59.22 110 PRO A C 1
ATOM 909 O O . PRO A 1 110 ? -8.226 -9.518 -9.902 1.00 59.22 110 PRO A O 1
#

Mean predicted aligned error: 8.14 Å

Nearest PDB structures (foldseek):
  2l9s-assembly1_B  TM=2.735E-01  e=1.402E+00  Mus musculus

pLDDT: mean 84.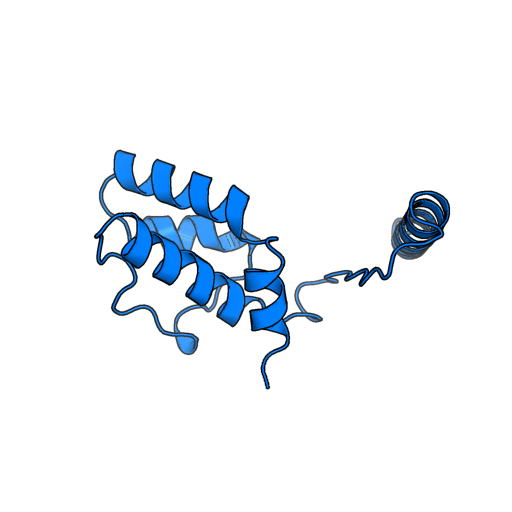82, std 10.85, range [45.28, 96.38]

Secondary structure (DSSP, 8-state):
----HHHHHHHHHHHHHHH-TTS--------TT-S---HHHHHHHHHHHHHHHT--TTTT--GGG----GGGHHHHHHHH--SHHHHHHHHHHHHHHTTSHHHHHHHT--

Sequence (110 aa):
MAEDWLARLASHFEATRERYPHDRLAILFNIDGTILDVRPAILHVLLAYDRRHGTRHFARLELDRISVHERDVPALIGSLVAEKGEREGVLRWFREKFWSTTAVAEVHRP

Foldseek 3Di:
DPPPVVVVVVVVVVVVCVVCVPDDDDDDDQDPVPPWPLLQLLLVQLVVVCVVVVHCLCVPPDSVNPPDDPVCSLVVLCVSDPDPVVSVVSVVSCVVRSPPPVSVVSRVDD

Solvent-accessible surface area (backbone atoms only — not comparable to full-atom values): 6806 Å² total; per-residue (Å²): 128,85,73,66,58,65,61,54,51,53,51,51,51,52,56,49,46,70,73,43,78,84,60,92,79,86,89,83,76,76,59,92,73,72,72,57,66,52,41,52,18,52,53,51,52,48,47,48,47,23,71,73,72,74,53,66,70,45,78,85,68,51,67,84,75,50,82,58,57,85,88,43,45,66,57,54,48,56,76,55,35,85,53,68,72,59,38,55,50,51,56,51,50,44,71,71,44,53,81,30,72,73,26,52,52,43,44,72,56,134

Radius of gyration: 16.62 Å; Cα contacts (8 Å, |Δi|>4): 69; chains: 1; bounding box: 40×36×39 Å